Protein AF-A0A7X8Z5V6-F1 (afdb_monomer_lite)

pLDDT: mean 86.33, std 13.19, range [52.16, 97.12]

Sequence (64 aa):
ILKGGPGTGKSTFIKEAGEELRRLGLPVELIHCSSDNDSLDGVVCPSLGIAIIDGTAPHTVDPR

Radius of gyration: 11.65 Å; chains: 1; bounding box: 29×26×28 Å

Foldseek 3Di:
DDEDDPPPCLQVVQVVVQVVCVVVVFDKDWAADPVDRSGTQWMDGVVVRDIDGYCYPPNDDDDD

Structure (mmCIF, N/CA/C/O backbone):
data_AF-A0A7X8Z5V6-F1
#
_entry.id   AF-A0A7X8Z5V6-F1
#
loop_
_atom_site.group_PDB
_atom_site.id
_atom_site.type_symbol
_atom_site.label_atom_id
_atom_site.label_alt_id
_atom_site.label_comp_id
_atom_site.label_asym_id
_atom_site.label_entity_id
_atom_site.label_seq_id
_atom_site.pdbx_PDB_ins_code
_atom_site.Cartn_x
_atom_site.Cartn_y
_atom_site.Cartn_z
_atom_site.occupancy
_atom_site.B_iso_or_equiv
_atom_site.auth_seq_id
_atom_site.auth_comp_id
_atom_site.auth_asym_id
_atom_site.auth_atom_id
_atom_site.pdbx_PDB_model_num
ATOM 1 N N . ILE A 1 1 ? -8.127 -1.910 -5.691 1.00 82.81 1 ILE A N 1
ATOM 2 C CA . ILE A 1 1 ? -7.137 -2.832 -6.300 1.00 82.81 1 ILE A CA 1
ATOM 3 C C . ILE A 1 1 ? -6.454 -2.099 -7.443 1.00 82.81 1 ILE A C 1
ATOM 5 O O . ILE A 1 1 ? -7.154 -1.554 -8.290 1.00 82.81 1 ILE A O 1
ATOM 9 N N . LEU A 1 2 ? -5.125 -2.048 -7.448 1.00 84.25 2 LEU A N 1
ATOM 10 C CA . LEU A 1 2 ? -4.323 -1.416 -8.494 1.00 84.25 2 LEU A CA 1
ATOM 11 C C . LEU A 1 2 ? -3.756 -2.495 -9.410 1.00 84.25 2 LEU A C 1
ATOM 13 O O . LEU A 1 2 ? -3.152 -3.446 -8.933 1.00 84.25 2 LEU A O 1
ATOM 17 N N . LYS A 1 3 ? -3.947 -2.358 -10.722 1.00 82.44 3 LYS A N 1
ATOM 18 C CA . LYS A 1 3 ? -3.394 -3.275 -11.726 1.00 82.44 3 LYS A CA 1
ATOM 19 C C . LYS A 1 3 ? -2.430 -2.498 -12.615 1.00 82.44 3 LYS A C 1
ATOM 21 O O . LYS A 1 3 ? -2.748 -1.390 -13.036 1.00 82.44 3 LYS A O 1
ATOM 26 N N . GLY A 1 4 ? -1.268 -3.068 -12.915 1.00 79.88 4 GLY A N 1
ATOM 27 C CA . GLY A 1 4 ? -0.296 -2.449 -13.818 1.00 79.88 4 GLY A CA 1
ATOM 28 C C . GLY A 1 4 ? 0.962 -3.294 -13.978 1.00 79.88 4 GLY A C 1
ATOM 29 O O . GLY A 1 4 ? 1.249 -4.139 -13.136 1.00 79.88 4 GLY A O 1
ATOM 30 N N . GLY A 1 5 ? 1.731 -3.072 -15.042 1.00 79.75 5 GLY A N 1
ATOM 31 C CA . GLY A 1 5 ? 3.014 -3.753 -15.237 1.00 79.75 5 GLY A CA 1
ATOM 32 C C . GLY A 1 5 ? 4.077 -3.361 -14.194 1.00 79.75 5 GLY A C 1
ATOM 33 O O . GLY A 1 5 ? 3.868 -2.441 -13.394 1.00 79.75 5 GLY A O 1
ATOM 34 N N . PRO A 1 6 ? 5.234 -4.042 -14.171 1.00 81.50 6 PRO A N 1
ATOM 35 C CA . PRO A 1 6 ? 6.394 -3.596 -13.401 1.00 81.50 6 PRO A CA 1
ATOM 36 C C . PRO A 1 6 ? 6.755 -2.136 -13.722 1.00 81.50 6 PRO A C 1
ATOM 38 O O . PRO A 1 6 ? 6.665 -1.712 -14.871 1.00 81.50 6 PRO A O 1
ATOM 41 N N . GLY A 1 7 ? 7.139 -1.355 -12.708 1.00 83.69 7 GLY A N 1
ATOM 42 C CA . GLY A 1 7 ? 7.585 0.033 -12.894 1.00 83.69 7 GLY A CA 1
ATOM 43 C C . GLY A 1 7 ? 6.487 1.083 -13.117 1.00 83.69 7 GLY A C 1
ATOM 44 O O . GLY A 1 7 ? 6.810 2.253 -13.279 1.00 83.69 7 GLY A O 1
ATOM 45 N N . THR A 1 8 ? 5.195 0.732 -13.071 1.00 88.44 8 THR A N 1
ATOM 46 C CA . THR A 1 8 ? 4.096 1.708 -13.258 1.00 88.44 8 THR A CA 1
ATOM 47 C C . THR A 1 8 ? 3.788 2.568 -12.021 1.00 88.44 8 THR A C 1
ATOM 49 O O . THR A 1 8 ? 2.735 3.195 -11.967 1.00 88.44 8 THR A O 1
ATOM 52 N N . GLY A 1 9 ? 4.651 2.563 -10.998 1.00 89.81 9 GLY A N 1
ATOM 53 C CA . GLY A 1 9 ? 4.508 3.410 -9.803 1.00 89.81 9 GLY A CA 1
ATOM 54 C C . GLY A 1 9 ? 3.474 2.952 -8.763 1.00 89.81 9 GLY A C 1
ATOM 55 O O . GLY A 1 9 ? 3.093 3.739 -7.903 1.00 89.81 9 GLY A O 1
ATOM 56 N N . LYS A 1 10 ? 3.006 1.697 -8.806 1.00 90.94 10 LYS A N 1
ATOM 57 C CA . LYS A 1 10 ? 1.984 1.187 -7.865 1.00 90.94 10 LYS A CA 1
ATOM 58 C C . LYS A 1 10 ? 2.436 1.250 -6.405 1.00 90.94 10 LYS A C 1
ATOM 60 O O . LYS A 1 10 ? 1.704 1.768 -5.570 1.00 90.94 10 LYS A O 1
ATOM 65 N N . SER A 1 11 ? 3.640 0.760 -6.114 1.00 90.25 11 SER A N 1
ATOM 66 C CA . SER A 1 11 ? 4.208 0.770 -4.762 1.00 90.25 11 SER A CA 1
ATOM 67 C C . SER A 1 11 ? 4.400 2.196 -4.245 1.00 90.25 11 SER A C 1
ATOM 69 O O . SER A 1 11 ? 4.086 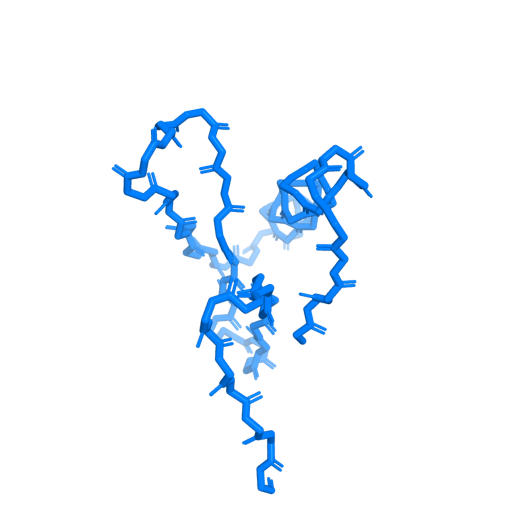2.481 -3.091 1.00 90.25 11 SER A O 1
ATOM 71 N N . THR A 1 12 ? 4.820 3.119 -5.117 1.00 93.75 12 THR A N 1
ATOM 72 C CA . THR A 1 12 ? 4.892 4.556 -4.819 1.00 93.75 12 THR A CA 1
ATOM 73 C C . THR A 1 12 ? 3.525 5.110 -4.429 1.00 93.75 12 THR A C 1
ATOM 75 O O . THR A 1 12 ? 3.393 5.698 -3.361 1.00 93.75 12 THR A O 1
ATOM 78 N N . PHE A 1 13 ? 2.493 4.854 -5.235 1.00 94.44 13 PHE A N 1
ATOM 79 C CA . PHE A 1 13 ? 1.134 5.310 -4.945 1.00 94.44 13 PHE A CA 1
ATOM 80 C C . PHE A 1 13 ? 0.592 4.728 -3.630 1.00 94.44 13 PHE A C 1
ATOM 82 O O . PHE A 1 13 ? 0.006 5.448 -2.825 1.00 94.44 13 PHE A O 1
ATOM 89 N N . ILE A 1 14 ? 0.809 3.431 -3.383 1.00 94.88 14 ILE A N 1
ATOM 90 C CA . ILE A 1 14 ? 0.403 2.762 -2.136 1.00 94.88 14 ILE A CA 1
ATOM 91 C C . ILE A 1 14 ? 1.081 3.421 -0.929 1.00 94.88 14 ILE A C 1
ATOM 93 O O . ILE A 1 14 ? 0.418 3.703 0.071 1.00 94.88 14 ILE A O 1
ATOM 97 N N . LYS A 1 15 ? 2.382 3.717 -1.032 1.00 94.25 15 LYS A N 1
ATOM 98 C CA . LYS A 1 15 ? 3.147 4.397 0.018 1.00 94.25 15 LYS A CA 1
ATOM 99 C C . LYS A 1 15 ? 2.613 5.799 0.293 1.00 94.25 15 LYS A C 1
ATOM 101 O O . LYS A 1 15 ? 2.381 6.144 1.446 1.00 94.25 15 LYS A O 1
ATOM 106 N N . GLU A 1 16 ? 2.386 6.590 -0.751 1.00 95.94 16 GLU A N 1
ATOM 107 C CA . GLU A 1 16 ? 1.856 7.952 -0.626 1.00 95.94 16 GLU A CA 1
ATOM 108 C C . GLU A 1 16 ? 0.461 7.971 0.008 1.00 95.94 16 GLU A C 1
ATOM 110 O O . GLU A 1 16 ? 0.208 8.779 0.903 1.00 95.94 16 GLU A O 1
ATOM 115 N N . ALA A 1 17 ? -0.414 7.043 -0.391 1.00 95.50 17 ALA A N 1
ATOM 116 C CA . ALA A 1 17 ? -1.735 6.893 0.207 1.00 95.50 17 ALA A CA 1
ATOM 117 C C . ALA A 1 17 ? -1.651 6.519 1.696 1.00 95.50 17 ALA A C 1
ATOM 119 O O . ALA A 1 17 ? -2.360 7.097 2.518 1.00 95.50 17 ALA A O 1
ATOM 120 N N . GLY A 1 18 ? -0.763 5.589 2.061 1.00 95.62 18 GLY A N 1
ATOM 121 C CA . GLY A 1 18 ? -0.537 5.223 3.459 1.00 95.62 18 GLY A CA 1
ATOM 122 C C . GLY A 1 18 ? -0.011 6.382 4.303 1.00 95.62 18 GLY A C 1
ATOM 123 O O . GLY A 1 18 ? -0.513 6.615 5.401 1.00 95.62 18 GLY A O 1
ATOM 124 N N . GLU A 1 19 ? 0.946 7.151 3.785 1.00 96.56 19 GLU A N 1
ATOM 125 C CA . GLU A 1 19 ? 1.465 8.340 4.467 1.00 96.56 19 GLU A CA 1
ATOM 126 C C . GLU A 1 19 ? 0.393 9.421 4.649 1.00 96.56 19 GLU A C 1
ATOM 128 O O . GLU A 1 19 ? 0.327 10.045 5.707 1.00 96.56 19 GLU A O 1
ATOM 133 N N . GLU A 1 20 ? -0.489 9.622 3.667 1.00 97.12 20 GLU A N 1
ATOM 134 C CA . GLU A 1 20 ? -1.601 10.567 3.801 1.00 97.12 20 GLU A CA 1
ATOM 135 C C . GLU A 1 20 ? -2.600 10.129 4.877 1.00 97.12 20 GLU A C 1
ATOM 137 O O . GLU A 1 20 ? -2.977 10.923 5.738 1.00 97.12 20 GLU A O 1
ATOM 142 N N . LEU A 1 21 ? -2.967 8.846 4.908 1.00 96.25 21 LEU A N 1
ATOM 143 C CA . LEU A 1 21 ? -3.838 8.299 5.951 1.00 96.25 21 LEU A CA 1
ATOM 144 C C . LEU A 1 21 ? -3.216 8.453 7.350 1.00 96.25 21 LEU A C 1
ATOM 146 O O . LEU A 1 21 ? -3.911 8.831 8.297 1.00 96.25 21 LEU A O 1
ATOM 150 N N . ARG A 1 22 ? -1.898 8.250 7.482 1.00 95.50 22 ARG A N 1
ATOM 151 C CA . ARG A 1 22 ? -1.168 8.499 8.738 1.00 95.50 22 ARG A CA 1
ATOM 152 C C . ARG A 1 22 ? -1.169 9.978 9.119 1.00 95.50 22 ARG A C 1
ATOM 154 O O . ARG A 1 22 ? -1.362 10.286 10.293 1.00 95.50 22 ARG A O 1
ATOM 161 N N . ARG A 1 23 ? -0.987 10.893 8.157 1.00 97.12 23 ARG A N 1
ATOM 162 C CA . ARG A 1 23 ? -1.067 12.350 8.392 1.00 97.12 23 ARG A CA 1
ATOM 163 C C . ARG A 1 23 ? -2.441 12.781 8.899 1.00 97.12 23 ARG A C 1
ATOM 165 O O . ARG A 1 23 ? -2.520 13.672 9.738 1.00 97.12 23 ARG A O 1
ATOM 172 N N . LEU A 1 24 ? -3.499 12.111 8.451 1.00 96.25 24 LEU A N 1
ATOM 173 C CA . LEU A 1 24 ? -4.866 12.311 8.940 1.00 96.25 24 LEU A CA 1
ATOM 174 C C . LEU A 1 24 ? -5.121 11.697 10.331 1.00 96.25 24 LEU A C 1
ATOM 176 O O . LEU A 1 24 ? -6.233 11.793 10.846 1.00 96.25 24 LEU A O 1
ATOM 180 N N . GLY A 1 25 ? -4.117 11.070 10.954 1.00 96.81 25 GLY A N 1
ATOM 181 C CA . GLY A 1 25 ? -4.234 10.434 12.268 1.00 96.81 25 GLY A CA 1
ATOM 182 C C . GLY A 1 25 ? -5.019 9.122 12.247 1.00 96.81 25 GLY A C 1
ATOM 183 O O . GLY A 1 25 ? -5.470 8.661 13.296 1.00 96.81 25 GLY A O 1
ATOM 184 N N . LEU A 1 26 ? -5.208 8.525 11.068 1.00 97.00 26 LEU A N 1
ATOM 185 C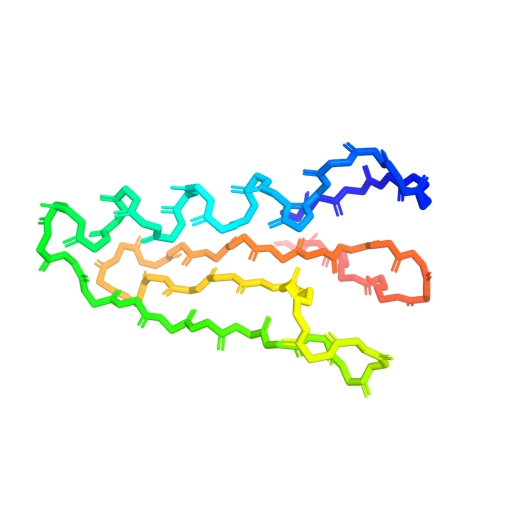 CA . LEU A 1 26 ? -5.939 7.274 10.923 1.00 97.00 26 LEU A CA 1
ATOM 186 C C . LEU A 1 26 ? -5.014 6.071 11.164 1.00 97.00 26 LEU A C 1
ATOM 188 O O . LEU A 1 26 ? -3.824 6.127 10.842 1.00 97.00 26 LEU A O 1
ATOM 192 N N . PRO A 1 27 ? -5.541 4.966 11.722 1.00 95.31 27 PRO A N 1
ATOM 193 C CA . PRO A 1 27 ? -4.802 3.716 11.816 1.00 95.31 27 PRO A CA 1
ATOM 194 C C . PRO A 1 27 ? -4.543 3.151 10.418 1.00 95.31 27 PRO A C 1
ATOM 196 O O . PRO A 1 27 ? -5.462 3.030 9.608 1.00 95.31 27 PRO A O 1
ATOM 199 N N . VAL A 1 28 ? -3.289 2.786 10.161 1.00 96.69 28 VAL A N 1
ATOM 200 C CA . VAL A 1 28 ? -2.825 2.281 8.868 1.00 96.69 28 VAL A CA 1
ATOM 201 C C . VAL A 1 28 ? -2.004 1.016 9.072 1.00 96.69 28 VAL A C 1
ATOM 203 O O . VAL A 1 28 ? -1.091 0.995 9.896 1.00 96.69 28 VAL A O 1
ATOM 206 N N . GLU A 1 29 ? -2.293 -0.006 8.276 1.00 96.06 29 GLU A N 1
ATOM 207 C CA . GLU A 1 29 ? -1.505 -1.234 8.175 1.00 96.06 29 GLU A CA 1
ATOM 208 C C . GLU A 1 29 ? -0.844 -1.291 6.796 1.00 96.06 29 GLU A C 1
ATOM 210 O O . GLU A 1 29 ? -1.513 -1.123 5.775 1.00 96.06 29 GLU A O 1
ATOM 215 N N . LEU A 1 30 ? 0.473 -1.505 6.762 1.00 94.31 30 LEU A N 1
ATOM 216 C CA . LEU A 1 30 ? 1.254 -1.614 5.529 1.00 94.31 30 LEU A CA 1
ATOM 217 C C . LEU A 1 30 ? 1.521 -3.084 5.200 1.00 94.31 30 LEU A C 1
ATOM 219 O O . LEU A 1 30 ? 1.931 -3.853 6.069 1.00 94.31 30 LEU A O 1
ATOM 223 N N . ILE A 1 31 ? 1.326 -3.455 3.937 1.00 93.50 31 ILE A N 1
ATOM 224 C CA . ILE A 1 31 ? 1.594 -4.797 3.416 1.00 93.50 31 ILE A CA 1
ATOM 225 C C . ILE A 1 31 ? 2.841 -4.711 2.539 1.00 93.50 31 ILE A C 1
ATOM 227 O O . ILE A 1 31 ? 2.820 -4.079 1.482 1.00 93.50 31 ILE A O 1
ATOM 231 N N . HIS A 1 32 ? 3.929 -5.330 2.988 1.00 91.12 32 HIS A N 1
ATOM 232 C CA . HIS A 1 32 ? 5.198 -5.363 2.263 1.00 91.12 32 HIS A CA 1
ATOM 233 C C . HIS A 1 32 ? 5.220 -6.485 1.228 1.00 91.12 32 HIS A C 1
ATOM 235 O O . HIS A 1 32 ? 4.671 -7.564 1.463 1.00 91.12 32 HIS A O 1
ATOM 241 N N . CYS A 1 33 ? 5.893 -6.232 0.108 1.00 88.50 33 CYS A N 1
ATOM 242 C CA . CYS A 1 33 ? 6.115 -7.246 -0.908 1.00 88.50 33 CYS A CA 1
ATOM 243 C C . CYS A 1 33 ? 7.096 -8.307 -0.401 1.00 88.50 33 CYS A C 1
ATOM 245 O O . CYS A 1 33 ? 8.172 -7.989 0.101 1.00 88.50 33 CYS A O 1
ATOM 247 N N . SER A 1 34 ? 6.769 -9.589 -0.577 1.00 86.50 34 SER A N 1
ATOM 248 C CA . SER A 1 34 ? 7.648 -10.690 -0.153 1.00 86.50 34 SER A CA 1
ATOM 249 C C . SER A 1 34 ? 8.948 -10.788 -0.957 1.00 86.50 34 SER A C 1
ATOM 251 O O . SER A 1 3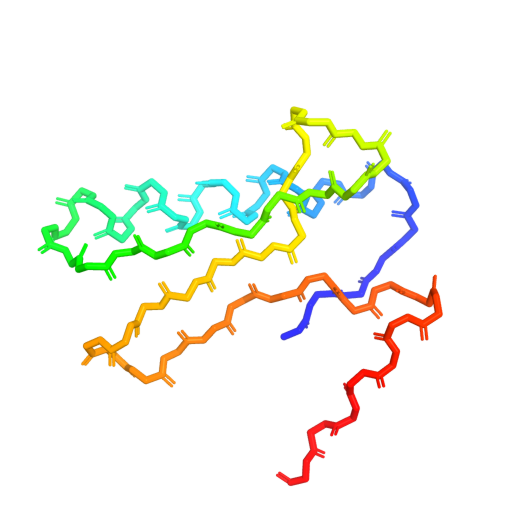4 ? 9.892 -11.442 -0.520 1.00 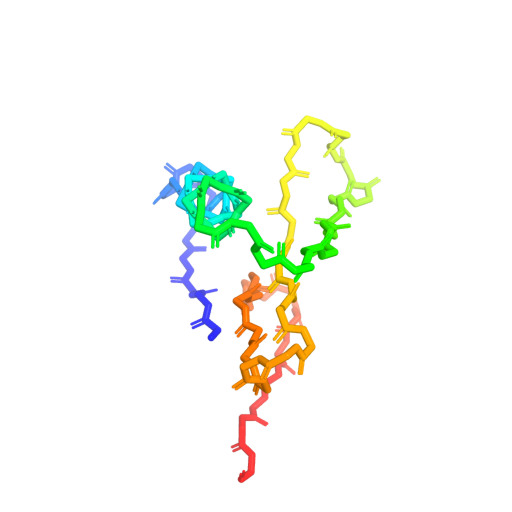86.50 34 SER A O 1
ATOM 253 N N . SER A 1 35 ? 8.982 -10.202 -2.156 1.00 85.62 35 SER A N 1
ATOM 254 C CA . SER A 1 35 ? 10.130 -10.259 -3.069 1.00 85.62 35 SER A CA 1
ATOM 255 C C . SER A 1 35 ? 11.007 -9.007 -3.027 1.00 85.62 35 SER A C 1
ATOM 257 O O . SER A 1 35 ? 12.130 -9.050 -3.521 1.00 85.62 35 SER A O 1
ATOM 259 N N . ASP A 1 36 ? 10.507 -7.916 -2.446 1.00 85.25 36 ASP A N 1
ATOM 260 C CA . ASP A 1 36 ? 11.206 -6.639 -2.323 1.00 85.25 36 ASP A CA 1
ATOM 261 C C . ASP A 1 36 ? 10.727 -5.913 -1.058 1.00 85.25 36 ASP A C 1
ATOM 263 O O . ASP A 1 36 ? 9.624 -5.368 -1.022 1.00 85.25 36 ASP A O 1
ATOM 267 N N . ASN A 1 37 ? 11.567 -5.896 -0.020 1.00 83.50 37 ASN A N 1
ATOM 268 C CA . ASN A 1 37 ? 11.232 -5.288 1.271 1.00 83.50 37 ASN A CA 1
ATOM 269 C C . ASN A 1 37 ? 10.920 -3.785 1.178 1.00 83.50 37 ASN A C 1
ATOM 271 O O . ASN A 1 37 ? 10.171 -3.273 2.017 1.00 83.50 37 ASN A O 1
ATOM 275 N N . ASP A 1 38 ? 11.487 -3.089 0.187 1.00 85.12 38 ASP A N 1
ATOM 276 C CA . ASP A 1 38 ? 11.288 -1.652 -0.005 1.00 85.12 38 ASP A CA 1
ATOM 277 C C . ASP A 1 38 ? 10.004 -1.343 -0.799 1.00 85.12 38 ASP A C 1
ATOM 279 O O . ASP A 1 38 ? 9.568 -0.186 -0.861 1.00 85.12 38 ASP A O 1
ATOM 283 N N . SER A 1 39 ? 9.358 -2.371 -1.364 1.00 87.69 39 SER A N 1
ATOM 284 C CA . SER A 1 39 ? 8.091 -2.271 -2.086 1.00 87.69 39 SER A CA 1
ATOM 285 C C . SER A 1 39 ? 6.892 -2.616 -1.196 1.00 87.69 39 SER A C 1
ATOM 287 O O . SER A 1 39 ? 6.934 -3.511 -0.350 1.00 87.69 39 SER A O 1
ATOM 289 N N . LEU A 1 40 ? 5.780 -1.912 -1.421 1.00 91.62 40 LEU A N 1
ATOM 290 C CA . LEU A 1 40 ? 4.499 -2.169 -0.766 1.00 91.62 40 LEU A CA 1
ATOM 291 C C . LEU A 1 40 ? 3.507 -2.791 -1.748 1.00 91.62 40 LEU A C 1
ATOM 293 O O . LEU A 1 40 ? 3.253 -2.226 -2.813 1.00 91.62 40 LEU A O 1
ATOM 297 N N . ASP A 1 41 ? 2.901 -3.896 -1.323 1.00 91.81 41 ASP A N 1
ATOM 298 C CA . ASP A 1 41 ? 1.806 -4.582 -2.013 1.00 91.81 41 ASP A CA 1
ATOM 299 C C . ASP A 1 41 ? 0.439 -4.069 -1.553 1.00 91.81 41 ASP A C 1
ATOM 301 O O . ASP A 1 41 ? -0.575 -4.327 -2.198 1.00 91.81 41 ASP A O 1
ATOM 305 N N . GLY A 1 42 ? 0.367 -3.317 -0.455 1.00 94.19 42 GLY A N 1
ATOM 306 C CA . GLY A 1 42 ? -0.898 -2.729 -0.045 1.00 94.19 42 GLY A CA 1
ATOM 307 C C . GLY A 1 42 ? -0.856 -1.868 1.203 1.00 94.19 42 GLY A C 1
ATOM 308 O O . GLY A 1 42 ? 0.136 -1.794 1.926 1.00 94.19 42 GLY A O 1
ATOM 309 N N . VAL A 1 43 ? -1.988 -1.215 1.436 1.00 96.62 43 VAL A N 1
ATOM 310 C CA . VAL A 1 43 ? -2.291 -0.436 2.627 1.00 96.62 43 VAL A CA 1
ATOM 311 C C . VAL A 1 43 ? -3.750 -0.641 3.026 1.00 96.62 43 VAL A C 1
ATOM 313 O O . VAL A 1 43 ? -4.642 -0.623 2.175 1.00 96.62 43 VAL A O 1
ATOM 316 N N . VAL A 1 44 ? -4.002 -0.830 4.320 1.00 97.12 44 VAL A N 1
ATOM 317 C CA . VAL A 1 44 ? -5.343 -1.000 4.895 1.00 97.12 44 VAL A CA 1
ATOM 318 C C . VAL A 1 44 ? -5.594 0.095 5.926 1.00 97.12 44 VAL A C 1
ATOM 320 O O . VAL A 1 44 ? -4.726 0.398 6.740 1.00 97.12 44 VAL A O 1
ATOM 323 N N . CYS A 1 45 ? -6.791 0.682 5.897 1.00 96.62 45 CYS A N 1
ATOM 324 C CA . CYS A 1 45 ? -7.265 1.640 6.893 1.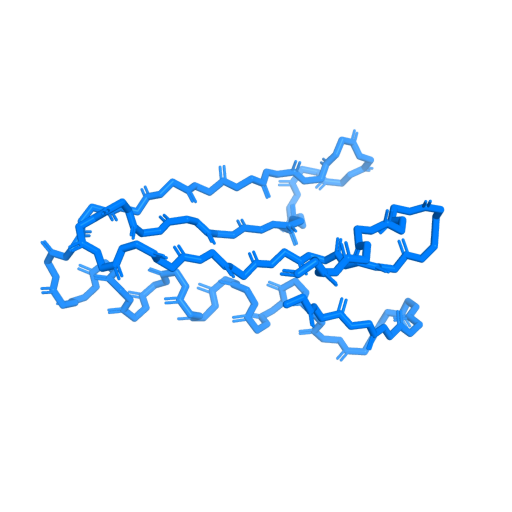00 96.62 45 CYS A CA 1
ATOM 325 C C . CYS A 1 45 ? -8.550 1.095 7.535 1.00 96.62 45 CYS A C 1
ATOM 327 O O . CYS A 1 45 ? -9.647 1.352 7.021 1.00 96.62 45 CYS A O 1
ATOM 329 N N . PRO A 1 46 ? -8.450 0.347 8.651 1.00 94.19 46 PRO A N 1
ATOM 330 C CA . PRO A 1 46 ? -9.597 -0.331 9.256 1.00 94.19 46 PRO A CA 1
ATOM 331 C C . PRO A 1 46 ? -10.725 0.622 9.661 1.00 94.19 46 PRO A C 1
ATOM 333 O O . PRO A 1 46 ? -11.897 0.301 9.489 1.00 94.19 46 PRO A O 1
ATOM 336 N N . SER A 1 47 ? -10.381 1.823 10.137 1.00 95.12 47 SER A N 1
ATOM 337 C CA . SER A 1 47 ? -11.351 2.844 10.562 1.00 95.12 47 SER A CA 1
ATOM 338 C C . SER A 1 47 ? -1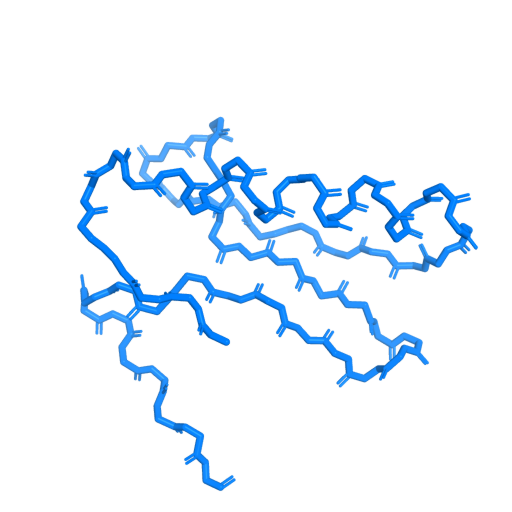2.251 3.352 9.434 1.00 95.12 47 SER A C 1
ATOM 340 O O . SER A 1 47 ? -13.372 3.777 9.698 1.00 95.12 47 SER A O 1
ATOM 342 N N . LEU A 1 48 ? -11.769 3.313 8.189 1.00 93.25 48 LEU A N 1
ATOM 343 C CA . LEU A 1 48 ? -12.513 3.728 7.000 1.00 93.25 48 LEU A CA 1
ATOM 344 C C . LEU A 1 48 ? -13.109 2.535 6.239 1.00 93.25 48 LEU A C 1
ATOM 346 O O . LEU A 1 48 ? -13.863 2.737 5.292 1.00 93.25 48 LEU A O 1
ATOM 350 N N . GLY A 1 49 ? -12.759 1.301 6.617 1.00 93.44 49 GLY A N 1
ATOM 351 C CA . GLY A 1 49 ? -13.156 0.099 5.886 1.00 93.44 49 GLY A CA 1
ATOM 352 C C . GLY A 1 49 ? -12.584 0.032 4.465 1.00 93.44 49 GLY A C 1
ATOM 353 O O . GLY A 1 49 ? -13.183 -0.604 3.601 1.00 93.44 49 GLY A O 1
ATOM 354 N N . ILE A 1 50 ? -11.451 0.697 4.205 1.00 92.50 50 ILE A N 1
ATOM 355 C CA . ILE A 1 50 ? -10.818 0.736 2.878 1.00 92.50 50 ILE A CA 1
ATOM 356 C C . ILE A 1 50 ? -9.483 -0.008 2.864 1.00 92.50 50 ILE A C 1
ATOM 358 O O . ILE A 1 50 ? -8.739 -0.013 3.847 1.00 92.50 50 ILE A O 1
ATOM 362 N N . ALA A 1 51 ? -9.156 -0.578 1.706 1.00 94.00 51 ALA A N 1
ATOM 363 C CA . ALA A 1 51 ? -7.852 -1.155 1.411 1.00 94.00 51 ALA A CA 1
ATOM 364 C C . ALA A 1 51 ? -7.438 -0.844 -0.035 1.00 94.00 51 ALA A C 1
ATOM 366 O O . ALA A 1 51 ? -8.245 -0.922 -0.967 1.00 94.00 51 ALA A O 1
ATOM 367 N N . ILE A 1 52 ? -6.161 -0.525 -0.229 1.00 93.12 52 ILE A N 1
ATOM 368 C CA . ILE A 1 52 ? -5.521 -0.401 -1.539 1.00 93.12 52 ILE A CA 1
ATOM 369 C C . ILE A 1 52 ? -4.513 -1.537 -1.629 1.00 93.12 52 ILE A C 1
ATOM 371 O O . ILE A 1 52 ? -3.668 -1.679 -0.757 1.00 93.12 52 ILE A O 1
ATOM 375 N N . ILE A 1 53 ? -4.622 -2.363 -2.663 1.00 91.19 53 ILE A N 1
ATOM 376 C CA . ILE A 1 53 ? -3.820 -3.581 -2.811 1.00 91.19 53 ILE A CA 1
ATOM 377 C C . ILE A 1 53 ? -3.347 -3.663 -4.261 1.00 91.19 53 ILE A C 1
ATOM 379 O O . ILE A 1 53 ? -4.134 -3.364 -5.170 1.00 91.19 53 ILE A O 1
ATOM 383 N N . ASP A 1 54 ? -2.094 -4.049 -4.471 1.00 86.38 54 ASP A N 1
ATOM 384 C CA . ASP A 1 54 ? -1.550 -4.449 -5.762 1.00 86.38 54 ASP A CA 1
ATOM 385 C C . ASP A 1 54 ? -2.208 -5.766 -6.198 1.00 86.38 54 ASP A C 1
ATOM 387 O O . ASP A 1 54 ? -2.093 -6.801 -5.550 1.00 86.38 54 ASP A O 1
ATOM 391 N N . GLY A 1 55 ? -2.962 -5.702 -7.293 1.00 74.00 55 GLY A N 1
ATOM 392 C CA . GLY A 1 55 ? -3.625 -6.840 -7.925 1.00 74.00 55 GLY A CA 1
ATOM 393 C C . GLY A 1 55 ? -2.968 -7.240 -9.240 1.00 74.00 55 GLY A C 1
ATOM 394 O O . GLY A 1 55 ? -3.653 -7.740 -10.137 1.00 74.00 55 GLY A O 1
ATOM 395 N N . THR A 1 56 ? -1.677 -6.944 -9.416 1.00 69.44 56 THR A N 1
ATOM 396 C CA . THR A 1 56 ? -0.907 -7.439 -10.559 1.00 69.44 56 THR A CA 1
ATOM 397 C C . THR A 1 56 ? -0.880 -8.968 -10.520 1.00 69.44 56 THR A C 1
ATOM 399 O O . THR A 1 56 ? -0.716 -9.584 -9.467 1.00 69.44 56 THR A O 1
ATOM 402 N N . ALA A 1 57 ? -1.094 -9.602 -11.676 1.00 53.94 57 ALA A N 1
ATOM 403 C CA . ALA A 1 57 ? -1.078 -11.059 -11.790 1.00 53.94 57 ALA A CA 1
ATOM 404 C C . ALA A 1 57 ? 0.217 -11.641 -11.174 1.00 53.94 57 ALA A C 1
ATOM 406 O O . ALA A 1 57 ? 1.285 -11.074 -11.411 1.00 53.94 57 ALA A O 1
ATOM 407 N N . PRO A 1 58 ? 0.152 -12.747 -10.403 1.00 52.84 58 PRO A N 1
ATOM 408 C CA . PRO A 1 58 ? -0.956 -13.705 -10.296 1.00 52.84 58 PRO A CA 1
ATOM 409 C C . PRO A 1 58 ? -2.024 -13.373 -9.234 1.00 52.84 58 PRO A C 1
ATOM 411 O O . PRO A 1 58 ? -2.981 -14.133 -9.097 1.00 52.84 58 PRO A O 1
ATOM 414 N N . HIS A 1 59 ? -1.907 -12.256 -8.507 1.00 52.16 59 HIS A N 1
ATOM 415 C CA . HIS A 1 59 ? -2.774 -11.907 -7.372 1.00 52.16 59 HIS A CA 1
ATOM 416 C C . HIS A 1 59 ? -4.122 -11.343 -7.854 1.00 52.16 59 HIS A C 1
ATOM 418 O O . HIS A 1 59 ? -4.439 -10.163 -7.717 1.00 52.16 59 HIS A O 1
ATOM 424 N N . THR A 1 60 ? -4.925 -12.200 -8.484 1.00 52.66 60 THR A N 1
ATOM 425 C CA . THR A 1 60 ? -6.293 -11.885 -8.909 1.00 52.66 60 THR A CA 1
ATOM 426 C C . THR A 1 60 ? -7.215 -11.897 -7.694 1.00 52.66 60 THR A C 1
ATOM 428 O O . THR A 1 60 ? -7.692 -12.939 -7.259 1.00 52.66 60 THR A O 1
ATOM 431 N N . VAL A 1 61 ? -7.470 -10.717 -7.130 1.00 57.38 61 VAL A N 1
ATOM 432 C CA . VAL A 1 61 ? -8.642 -10.486 -6.281 1.00 57.38 61 VAL A CA 1
ATOM 433 C C . VAL A 1 61 ? -9.704 -9.877 -7.188 1.00 57.38 61 VAL A C 1
ATOM 435 O O . VAL A 1 61 ? -9.591 -8.713 -7.567 1.00 57.38 61 VAL A O 1
ATOM 438 N N . ASP A 1 62 ? -10.697 -10.658 -7.603 1.00 56.19 62 ASP A N 1
ATOM 439 C CA . ASP A 1 62 ? -11.892 -10.087 -8.226 1.00 56.19 62 ASP A CA 1
ATOM 440 C C . ASP A 1 62 ? -12.839 -9.615 -7.109 1.00 56.19 62 ASP A C 1
ATOM 442 O O . ASP A 1 62 ? -13.182 -10.414 -6.231 1.00 56.19 62 ASP A O 1
ATOM 446 N N . PRO A 1 63 ? -13.243 -8.330 -7.082 1.00 59.09 63 PRO A N 1
ATOM 447 C CA . PRO A 1 63 ? -14.267 -7.872 -6.152 1.00 59.09 63 PRO A CA 1
ATOM 448 C C . PRO A 1 63 ? -15.599 -8.562 -6.481 1.00 59.09 63 PRO A C 1
ATOM 450 O O . PRO A 1 63 ? -15.990 -8.627 -7.648 1.00 59.09 63 PRO A O 1
ATOM 453 N N . ARG A 1 64 ? -16.277 -9.087 -5.456 1.00 56.56 64 ARG A N 1
ATOM 454 C CA . ARG A 1 64 ? -17.685 -9.505 -5.534 1.00 56.56 64 ARG A CA 1
ATOM 455 C C . ARG A 1 64 ? -18.600 -8.354 -5.154 1.00 56.56 64 ARG A C 1
ATOM 457 O O . ARG A 1 64 ? -18.198 -7.582 -4.256 1.00 56.56 64 ARG A O 1
#

Secondary structure (DSSP, 8-state):
-B---TTSSHHHHHHHHHHHHHHTT---EEEEETTEEEEEEEEEEGGGTEEEEB--TT------